Protein AF-A0A821GKM5-F1 (afdb_monomer)

Solvent-accessible surface area (backbone atoms only — not comparable to full-atom values): 3752 Å² total; per-residue (Å²): 105,80,60,51,68,43,75,49,74,49,68,43,94,82,71,83,50,76,47,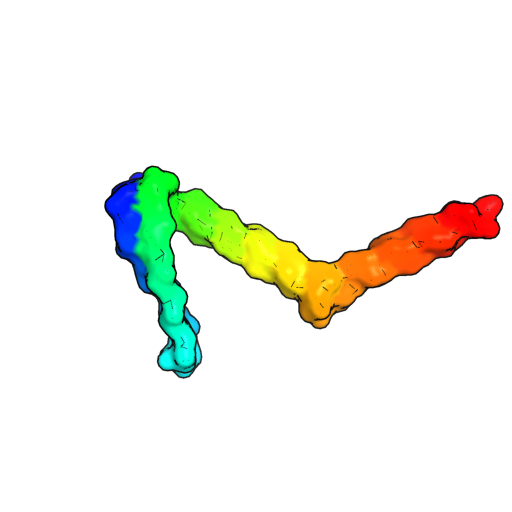78,49,74,41,76,53,33,52,49,61,52,52,50,53,51,50,53,52,50,50,50,48,41,40,49,70,73,67,39,49,56,54,54,54,53,52,54,55,58,56,64,75,74,116

Nearest PDB structures (foldseek):
  8vhc-assembly1_A  TM=5.781E-01  e=4.040E+00  Homo sapiens
  5tqh-assembly2_D  TM=5.447E-01  e=4.040E+00  Homo sapiens
  5svf-assembly1_A  TM=5.361E-01  e=4.903E+00  Homo sapiens
  3map-assembly1_B  TM=5.558E-01  e=5.578E+00  Homo sapiens

Foldseek 3Di:
DFDAFDWDWDADPVRPDIDIDTGRGGPVVVVVVVVVVVVVCCCVPVVVVVVVVVVVVVVVVVD

Radius of gyration: 17.75 Å; Cα contacts (8 Å, |Δi|>4): 52; chains: 1; bounding box: 42×32×37 Å

pLDDT: mean 82.64, std 13.9, range [52.62, 96.06]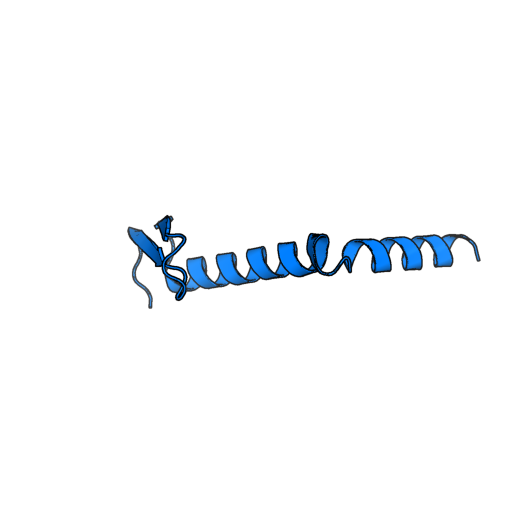

Sequence (63 aa):
CHTQNIIYVLTCPCGKFDYVGATTQSLHDRLIKHREHGNRIMHEFLLGEANIVRDLTRAKSKE

Secondary structure (DSSP, 8-state):
----SEEEEEE-TTSS-EEEEEESS-HHHHHHHHHHHHHHHIIIIIS-HHHHHHHHHHHHTT-

Mean predicted aligned error: 9.2 Å

Structure (mmCIF, N/CA/C/O backbone):
data_AF-A0A821GKM5-F1
#
_entry.id   AF-A0A821GKM5-F1
#
loop_
_atom_site.group_PDB
_atom_site.id
_atom_site.type_symbol
_atom_site.label_atom_id
_atom_site.label_alt_id
_atom_site.label_comp_id
_atom_site.label_asym_id
_atom_site.label_entity_id
_atom_site.label_seq_id
_atom_site.pdbx_PDB_ins_code
_atom_site.Cartn_x
_atom_site.Cartn_y
_atom_site.Cartn_z
_atom_site.occupancy
_atom_site.B_iso_or_equiv
_atom_site.auth_seq_id
_atom_site.auth_comp_id
_atom_site.auth_asym_id
_atom_site.auth_atom_id
_atom_site.pdbx_PDB_model_num
ATOM 1 N N . CYS A 1 1 ? -12.897 9.122 7.533 1.00 65.00 1 CYS A N 1
ATOM 2 C CA . CYS A 1 1 ? -13.008 7.946 8.426 1.00 65.00 1 CYS A CA 1
ATOM 3 C C . CYS A 1 1 ? -11.913 8.057 9.482 1.00 65.00 1 CYS A C 1
ATOM 5 O O . CYS A 1 1 ? -10.748 7.881 9.146 1.00 65.00 1 CYS A O 1
ATOM 7 N N . HIS A 1 2 ? -12.271 8.435 10.713 1.00 83.00 2 HIS A N 1
ATOM 8 C CA . HIS A 1 2 ? -11.309 8.710 11.793 1.00 83.00 2 HIS A CA 1
ATOM 9 C C . HIS A 1 2 ? -11.094 7.517 12.734 1.00 83.00 2 HIS A C 1
ATOM 11 O O . HIS A 1 2 ? -10.486 7.673 13.785 1.00 83.00 2 HIS A O 1
ATOM 17 N N . THR A 1 3 ? -11.590 6.333 12.375 1.00 87.25 3 THR A N 1
ATOM 18 C CA . THR A 1 3 ? -11.451 5.121 13.185 1.00 87.25 3 THR A CA 1
ATOM 19 C C . THR A 1 3 ? -9.980 4.722 13.303 1.00 87.25 3 THR A C 1
ATOM 21 O O . THR A 1 3 ? -9.272 4.670 12.296 1.00 87.25 3 THR A O 1
ATOM 24 N N . GLN A 1 4 ? -9.534 4.458 14.531 1.00 93.19 4 GLN A N 1
ATOM 25 C CA . GLN A 1 4 ? -8.158 4.111 14.905 1.00 93.19 4 GLN A CA 1
ATOM 26 C C . GLN A 1 4 ? -8.124 2.748 15.601 1.00 93.19 4 GLN A C 1
ATOM 28 O O . GLN A 1 4 ? -9.159 2.271 16.062 1.00 93.19 4 GLN A O 1
ATOM 33 N N . ASN A 1 5 ? -6.932 2.157 15.727 1.00 94.62 5 ASN A N 1
ATOM 34 C CA . ASN A 1 5 ? -6.705 0.875 16.410 1.00 94.62 5 ASN A CA 1
ATOM 35 C C . ASN A 1 5 ? -7.560 -0.264 15.837 1.00 94.62 5 ASN A C 1
ATOM 37 O O . ASN A 1 5 ? -8.199 -1.013 16.573 1.00 94.62 5 ASN A O 1
ATOM 41 N N . ILE A 1 6 ? -7.575 -0.381 14.508 1.00 94.38 6 ILE A N 1
ATOM 42 C CA . ILE A 1 6 ? -8.378 -1.381 13.801 1.00 94.38 6 ILE A CA 1
ATOM 43 C C . ILE A 1 6 ? -7.523 -2.346 12.990 1.00 94.38 6 ILE A C 1
ATOM 45 O O . ILE A 1 6 ? -6.417 -2.024 12.545 1.00 94.38 6 ILE A O 1
ATOM 49 N N . ILE A 1 7 ? -8.113 -3.510 12.740 1.00 95.19 7 ILE A N 1
ATOM 50 C CA . ILE A 1 7 ? -7.711 -4.442 11.692 1.00 95.19 7 ILE A CA 1
ATOM 51 C C . ILE A 1 7 ? -8.590 -4.150 10.471 1.00 95.19 7 ILE A C 1
ATOM 53 O O . ILE A 1 7 ? -9.793 -3.933 10.610 1.00 95.19 7 ILE A O 1
ATOM 57 N N . TYR A 1 8 ? -7.993 -4.110 9.284 1.00 92.62 8 TYR A N 1
ATOM 58 C CA . TYR A 1 8 ? -8.688 -3.861 8.023 1.00 92.62 8 TYR A CA 1
ATOM 59 C C . TYR A 1 8 ? -8.231 -4.847 6.949 1.00 92.62 8 TYR A C 1
ATOM 61 O O . TYR A 1 8 ? -7.111 -5.363 6.987 1.00 92.62 8 TYR A O 1
ATOM 69 N N . VAL A 1 9 ? -9.110 -5.081 5.977 1.00 92.12 9 VAL A N 1
ATOM 70 C CA . VAL A 1 9 ? -8.849 -5.917 4.804 1.00 92.12 9 VAL A CA 1
ATOM 71 C C . VAL A 1 9 ? -8.983 -5.052 3.555 1.00 92.12 9 VAL A C 1
ATOM 73 O O . VAL A 1 9 ? -9.944 -4.294 3.427 1.00 92.12 9 VAL A O 1
ATOM 76 N N . LEU A 1 10 ? -8.006 -5.138 2.655 1.00 91.62 10 LEU A N 1
ATOM 77 C CA . LEU A 1 10 ? -8.060 -4.562 1.314 1.00 91.62 10 LEU A CA 1
ATOM 78 C C . LEU A 1 10 ? -8.184 -5.700 0.308 1.00 91.62 10 LEU A C 1
ATOM 80 O O . LEU A 1 10 ? -7.266 -6.506 0.172 1.00 91.62 10 LEU A O 1
ATOM 84 N N . THR A 1 11 ? -9.301 -5.731 -0.405 1.00 90.50 11 THR A N 1
ATOM 85 C CA . THR A 1 11 ? -9.595 -6.761 -1.402 1.00 90.50 11 THR A CA 1
ATOM 86 C C . THR A 1 11 ? -9.417 -6.195 -2.800 1.00 90.50 11 THR A C 1
ATOM 88 O O . THR A 1 11 ? -9.945 -5.125 -3.117 1.00 90.50 11 THR A O 1
ATOM 91 N N . CYS A 1 12 ? -8.688 -6.908 -3.663 1.00 86.75 12 CYS A N 1
ATOM 92 C CA . CYS A 1 12 ? -8.707 -6.599 -5.090 1.00 86.75 12 CYS A CA 1
ATOM 93 C C . CYS A 1 12 ? -10.140 -6.769 -5.612 1.00 86.75 12 CYS A C 1
ATOM 95 O O . CYS A 1 12 ? -10.711 -7.838 -5.405 1.00 86.75 12 CYS A O 1
ATOM 97 N N . PRO A 1 13 ? -10.701 -5.824 -6.387 1.00 88.06 13 PRO A N 1
ATOM 98 C CA . PRO A 1 13 ? -11.992 -6.030 -7.053 1.00 88.06 13 PRO A CA 1
ATOM 99 C C . PRO A 1 13 ? -12.028 -7.291 -7.933 1.00 88.06 13 PRO A C 1
ATOM 101 O O . PRO A 1 13 ? -13.080 -7.873 -8.163 1.00 88.06 13 PRO A O 1
ATOM 104 N N . CYS A 1 14 ? -10.860 -7.742 -8.397 1.00 88.56 14 CYS A N 1
ATOM 105 C CA . CYS A 1 14 ? -10.673 -8.986 -9.131 1.00 88.56 14 CYS A CA 1
ATOM 106 C C . CYS A 1 14 ? -10.808 -10.268 -8.281 1.00 88.56 14 CYS A C 1
ATOM 108 O O . CYS A 1 14 ? -10.731 -11.362 -8.835 1.00 88.56 14 CYS A O 1
ATOM 110 N N . GLY A 1 15 ? -10.926 -10.150 -6.953 1.00 80.69 15 GLY A N 1
ATOM 111 C CA . GLY A 1 15 ? -11.094 -11.250 -5.995 1.00 80.69 15 GLY A CA 1
ATOM 112 C C . GLY A 1 15 ? -9.871 -12.151 -5.789 1.00 80.69 15 GLY A C 1
ATOM 113 O O . GLY A 1 15 ? -9.958 -13.133 -5.064 1.00 80.69 15 GLY A O 1
ATOM 114 N N . LYS A 1 16 ? -8.733 -11.864 -6.434 1.00 83.00 16 LYS A N 1
ATOM 115 C CA . LYS A 1 16 ? -7.564 -12.765 -6.428 1.00 83.00 16 LYS A CA 1
ATOM 116 C C . LYS A 1 16 ? -6.628 -12.585 -5.237 1.00 83.00 16 LYS A C 1
ATOM 118 O O . LYS A 1 16 ? -5.853 -13.489 -4.944 1.00 83.00 16 LYS A O 1
ATOM 123 N N . PHE A 1 17 ? -6.655 -11.417 -4.605 1.00 79.75 17 PHE A N 1
ATOM 124 C CA . PHE A 1 17 ? -5.708 -11.058 -3.558 1.00 79.75 17 PHE A CA 1
ATOM 125 C C . PHE A 1 17 ? -6.406 -10.239 -2.483 1.00 79.75 17 PHE A C 1
ATOM 127 O O . PHE A 1 17 ? -7.035 -9.222 -2.794 1.00 79.75 17 PHE A O 1
ATOM 134 N N . ASP A 1 18 ? -6.220 -10.672 -1.240 1.00 87.12 18 ASP A N 1
ATOM 135 C CA . ASP A 1 18 ? -6.622 -9.950 -0.043 1.00 87.12 18 ASP A CA 1
ATOM 136 C C . ASP A 1 18 ? -5.379 -9.581 0.764 1.00 87.12 18 ASP A C 1
ATOM 138 O O . ASP A 1 18 ? -4.485 -10.400 0.986 1.00 87.12 18 ASP A O 1
ATOM 142 N N . TYR A 1 19 ? -5.328 -8.331 1.211 1.00 91.19 19 TYR A N 1
ATOM 143 C CA . TYR A 1 19 ? -4.313 -7.833 2.126 1.00 91.19 19 TYR A CA 1
ATOM 144 C C . TYR A 1 19 ? -4.957 -7.533 3.474 1.00 91.19 19 TYR A C 1
ATOM 146 O O . TYR A 1 19 ? -5.839 -6.680 3.569 1.00 91.19 19 TYR A O 1
ATOM 154 N N . VAL A 1 20 ? -4.489 -8.205 4.523 1.00 93.75 20 VAL A N 1
ATOM 155 C CA . VAL A 1 20 ? -4.916 -7.949 5.902 1.00 93.75 20 VAL A CA 1
ATOM 156 C C . VAL A 1 20 ? 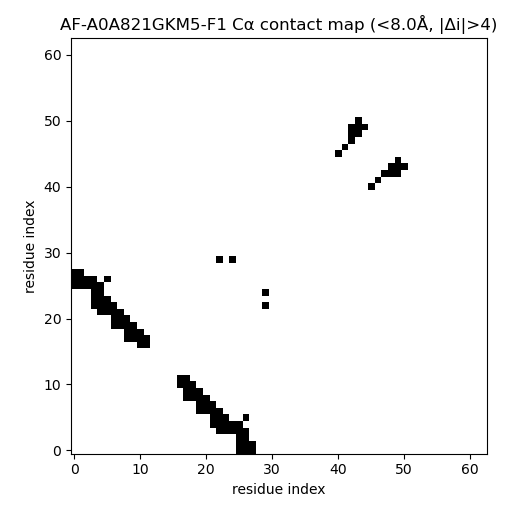-3.852 -7.114 6.602 1.00 93.75 20 VAL A C 1
ATOM 158 O O . VAL A 1 20 ? -2.668 -7.452 6.580 1.00 93.75 20 VAL A O 1
ATOM 161 N N . GLY A 1 21 ? -4.268 -6.021 7.235 1.00 93.88 21 GLY A N 1
ATOM 162 C CA . GLY A 1 21 ? -3.375 -5.130 7.965 1.00 93.88 21 GLY A CA 1
ATOM 163 C C . GLY A 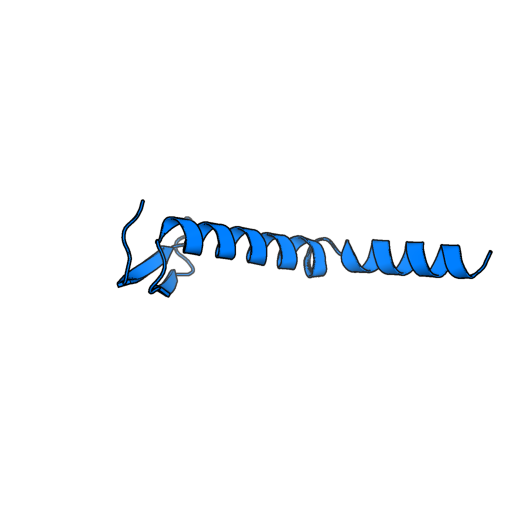1 21 ? -3.996 -4.610 9.253 1.00 93.88 21 GLY A C 1
ATOM 164 O O . GLY A 1 21 ? -5.205 -4.660 9.453 1.00 93.88 21 GLY A O 1
ATOM 165 N N . ALA A 1 22 ? -3.152 -4.066 10.125 1.00 95.62 22 ALA A N 1
ATOM 166 C CA . ALA A 1 22 ? -3.575 -3.362 11.329 1.00 95.62 22 ALA A CA 1
ATOM 167 C C . ALA A 1 22 ? -2.995 -1.945 11.344 1.00 95.62 22 ALA A C 1
ATOM 169 O O . ALA A 1 22 ? -1.958 -1.675 10.726 1.00 95.62 22 ALA A O 1
ATOM 170 N N . THR A 1 23 ? -3.667 -1.013 12.020 1.00 95.38 23 THR A N 1
ATOM 171 C CA . THR A 1 23 ? -3.139 0.340 12.213 1.00 95.38 23 THR A CA 1
ATOM 172 C C . THR A 1 23 ? -3.610 0.973 13.516 1.00 95.38 23 THR A C 1
ATOM 174 O O . THR A 1 23 ? -4.768 0.845 13.904 1.00 95.38 23 THR A O 1
ATOM 177 N N . THR A 1 24 ? -2.695 1.685 14.172 1.00 96.06 24 THR A N 1
ATOM 178 C CA . THR A 1 24 ? -2.979 2.565 15.315 1.00 96.06 24 THR A CA 1
ATOM 179 C C . THR A 1 24 ? -3.330 3.992 14.880 1.00 96.06 24 THR A C 1
ATOM 181 O O . THR A 1 24 ? -3.853 4.767 15.672 1.00 96.06 24 THR A O 1
ATOM 184 N N . GLN A 1 25 ? -3.064 4.349 13.618 1.00 94.69 25 GLN A N 1
ATOM 185 C CA . GLN A 1 25 ? -3.424 5.642 13.025 1.00 94.69 25 GLN A CA 1
ATOM 186 C C . GLN A 1 25 ? -4.870 5.610 12.523 1.00 94.69 25 GLN A C 1
ATOM 188 O O . GLN A 1 25 ? -5.520 4.562 12.541 1.00 94.69 25 GLN A O 1
ATOM 193 N N . SER A 1 26 ? -5.387 6.753 12.064 1.00 95.19 26 SER A N 1
ATOM 194 C CA . SER A 1 26 ? -6.696 6.748 11.416 1.00 95.19 26 SER A CA 1
ATOM 195 C C . SER A 1 26 ? -6.642 5.895 10.145 1.00 95.19 26 SER A C 1
ATOM 197 O O . SER A 1 26 ? -5.648 5.914 9.408 1.00 95.19 26 SER A O 1
ATOM 199 N N . LEU A 1 27 ? -7.716 5.149 9.867 1.00 93.31 27 LEU A N 1
ATOM 200 C CA . LEU A 1 27 ? -7.808 4.358 8.638 1.00 93.31 27 LEU A CA 1
ATOM 201 C C . LEU A 1 27 ? -7.580 5.236 7.401 1.00 93.31 27 LEU A C 1
ATOM 203 O O . LEU A 1 27 ? -6.899 4.823 6.469 1.00 93.31 27 LEU A O 1
ATOM 207 N N . HIS A 1 28 ? -8.102 6.463 7.413 1.00 93.69 28 HIS A N 1
ATOM 208 C CA . HIS A 1 28 ? -7.911 7.426 6.335 1.00 93.69 28 HIS A CA 1
ATOM 209 C C . HIS A 1 28 ? -6.427 7.718 6.057 1.00 93.69 28 HIS A C 1
ATOM 211 O O . HIS A 1 28 ? -5.974 7.542 4.926 1.00 93.69 28 HIS A O 1
ATOM 217 N N . ASP A 1 29 ? -5.651 8.079 7.081 1.00 94.75 29 ASP A 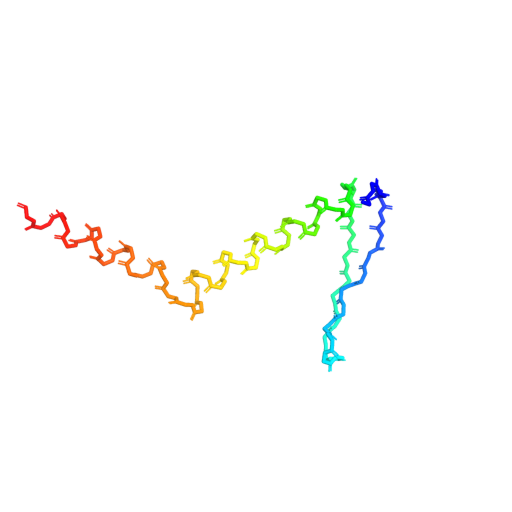N 1
ATOM 218 C CA . ASP A 1 29 ? -4.229 8.408 6.909 1.00 94.75 29 ASP A CA 1
ATOM 219 C C . ASP A 1 29 ? -3.423 7.181 6.477 1.00 94.75 29 ASP A C 1
ATOM 221 O O 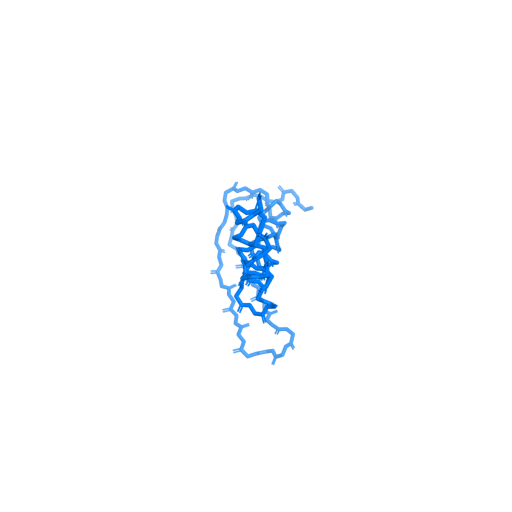. ASP A 1 29 ? -2.489 7.276 5.675 1.00 94.75 29 ASP A O 1
ATOM 225 N N . ARG A 1 30 ? -3.808 5.996 6.970 1.00 94.75 30 ARG A N 1
ATOM 226 C CA . ARG A 1 30 ? -3.179 4.741 6.560 1.00 94.75 30 ARG A CA 1
ATOM 227 C C . ARG A 1 30 ? -3.413 4.443 5.078 1.00 94.75 30 ARG A C 1
ATOM 229 O O . ARG A 1 30 ? -2.476 4.020 4.403 1.00 94.75 30 ARG A O 1
ATOM 236 N N . LEU A 1 31 ? -4.625 4.668 4.571 1.00 93.38 31 LEU A N 1
ATOM 237 C CA . LEU A 1 31 ? -4.954 4.462 3.158 1.00 93.38 31 LEU A CA 1
ATOM 238 C C . LEU A 1 31 ? -4.250 5.474 2.245 1.00 93.38 31 LEU A C 1
ATOM 240 O O . LEU A 1 31 ? -3.777 5.085 1.177 1.00 93.38 31 LEU A O 1
ATOM 244 N N . ILE A 1 32 ? -4.111 6.734 2.673 1.00 95.25 32 ILE A N 1
ATOM 245 C CA . ILE A 1 32 ? -3.322 7.738 1.938 1.00 95.25 32 ILE A CA 1
ATOM 246 C C . ILE A 1 32 ? -1.873 7.269 1.783 1.00 95.25 32 ILE A C 1
ATOM 248 O O . ILE A 1 32 ? -1.365 7.225 0.665 1.00 95.25 32 ILE A O 1
ATOM 252 N N . LYS A 1 33 ? -1.234 6.818 2.869 1.00 94.62 33 LYS A N 1
ATOM 253 C CA . LYS A 1 33 ? 0.150 6.317 2.820 1.00 94.62 33 LYS A CA 1
ATOM 254 C C . LYS A 1 33 ? 0.314 5.100 1.913 1.00 94.62 33 LYS A C 1
ATOM 256 O O . LYS A 1 33 ? 1.314 4.999 1.209 1.00 94.62 33 LYS A O 1
ATOM 261 N N . HIS A 1 34 ? -0.654 4.179 1.906 1.00 94.25 34 HIS A N 1
ATOM 262 C CA . HIS A 1 34 ? -0.646 3.047 0.970 1.00 94.25 34 HIS A CA 1
ATOM 263 C C . HIS A 1 34 ? -0.690 3.517 -0.485 1.00 94.25 34 HIS A C 1
ATOM 265 O O . HIS A 1 34 ? 0.080 3.020 -1.304 1.00 94.25 34 HIS A O 1
ATOM 271 N N . ARG A 1 35 ? -1.536 4.506 -0.800 1.00 94.12 35 ARG A N 1
ATOM 272 C CA . ARG A 1 35 ? -1.609 5.102 -2.140 1.00 94.12 35 ARG A CA 1
ATOM 273 C C . ARG A 1 35 ? -0.295 5.772 -2.535 1.00 94.12 35 ARG A C 1
ATOM 275 O O . ARG A 1 35 ? 0.195 5.527 -3.631 1.00 94.12 35 ARG A O 1
ATOM 282 N N . GLU A 1 36 ? 0.279 6.595 -1.662 1.00 95.88 36 GLU A N 1
ATOM 283 C CA . GLU A 1 36 ? 1.558 7.271 -1.917 1.00 95.88 36 GLU A CA 1
ATOM 284 C C . GLU A 1 36 ? 2.685 6.265 -2.162 1.00 95.88 36 GLU A C 1
ATOM 286 O O . GLU A 1 36 ? 3.439 6.390 -3.126 1.00 95.88 36 GLU A O 1
ATOM 291 N N . HIS A 1 37 ? 2.766 5.226 -1.329 1.00 92.62 37 HIS A N 1
ATOM 292 C CA . HIS A 1 37 ? 3.772 4.182 -1.469 1.00 92.62 37 HIS A CA 1
ATOM 293 C C . HIS A 1 37 ? 3.584 3.372 -2.758 1.00 92.62 37 HIS A C 1
ATOM 295 O O . HIS A 1 37 ? 4.557 3.107 -3.462 1.00 92.62 37 HIS A O 1
ATOM 301 N N . GLY A 1 38 ? 2.341 3.009 -3.087 1.00 91.31 38 GLY A N 1
ATOM 302 C CA . GLY A 1 38 ? 2.0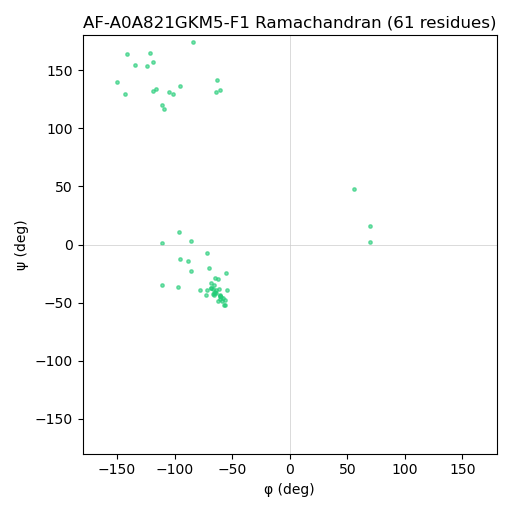05 2.318 -4.330 1.00 91.31 38 GLY A CA 1
ATOM 303 C C . GLY A 1 38 ? 2.366 3.148 -5.559 1.00 91.31 38 GLY A C 1
ATOM 304 O O . GLY A 1 38 ? 3.039 2.645 -6.454 1.00 91.31 38 GLY A O 1
ATOM 305 N N . ASN A 1 39 ? 2.012 4.435 -5.567 1.00 91.44 39 ASN A N 1
ATOM 306 C CA . ASN A 1 39 ? 2.396 5.362 -6.630 1.00 91.44 39 ASN A CA 1
ATOM 307 C C . ASN A 1 39 ? 3.918 5.441 -6.769 1.00 91.44 39 ASN A C 1
ATOM 309 O O . ASN A 1 39 ? 4.434 5.322 -7.875 1.00 91.44 39 ASN A O 1
ATOM 313 N N . ARG A 1 40 ? 4.651 5.575 -5.659 1.00 90.00 40 ARG A N 1
ATOM 314 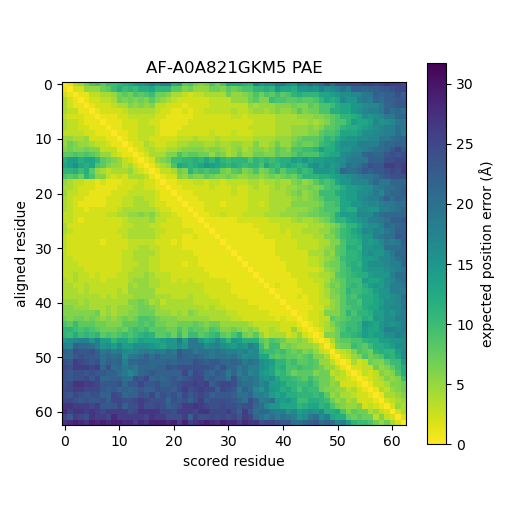C CA . ARG A 1 40 ? 6.115 5.591 -5.691 1.00 90.00 40 ARG A CA 1
ATOM 315 C C . ARG A 1 40 ? 6.679 4.329 -6.348 1.00 90.00 40 ARG A C 1
ATOM 317 O O . ARG A 1 40 ? 7.501 4.445 -7.246 1.00 90.00 40 ARG A O 1
ATOM 324 N N . ILE A 1 41 ? 6.204 3.142 -5.958 1.00 89.25 41 ILE A N 1
ATOM 325 C CA . ILE A 1 41 ? 6.643 1.878 -6.572 1.00 89.25 41 ILE A CA 1
ATOM 326 C C . ILE A 1 41 ? 6.322 1.853 -8.072 1.00 89.25 41 ILE A C 1
ATOM 328 O O . ILE A 1 41 ? 7.170 1.458 -8.872 1.00 89.25 41 ILE A O 1
ATOM 332 N N . MET A 1 42 ? 5.118 2.284 -8.461 1.00 88.69 42 MET A N 1
ATOM 333 C CA . MET A 1 42 ? 4.715 2.363 -9.867 1.00 88.69 42 MET A CA 1
ATOM 334 C C . MET A 1 42 ? 5.686 3.236 -10.668 1.00 88.69 42 MET A C 1
ATOM 336 O O . MET A 1 42 ? 6.223 2.779 -11.673 1.00 88.69 42 MET A O 1
ATOM 340 N N . HIS A 1 43 ? 5.953 4.457 -10.205 1.00 85.44 43 HIS A N 1
ATOM 341 C CA . HIS A 1 43 ? 6.839 5.397 -10.892 1.00 85.44 43 HIS A CA 1
ATOM 342 C C . HIS A 1 43 ? 8.302 4.920 -10.913 1.00 85.44 43 HIS A C 1
ATOM 344 O O . HIS A 1 43 ? 8.962 4.991 -11.951 1.00 85.44 43 HIS A O 1
ATOM 350 N N . GLU A 1 44 ? 8.809 4.382 -9.801 1.00 85.50 44 GLU A N 1
ATOM 351 C CA . GLU A 1 44 ? 10.209 3.957 -9.684 1.00 85.50 44 GLU A CA 1
ATOM 352 C C . GLU A 1 44 ? 10.515 2.680 -10.476 1.00 85.50 44 GLU A C 1
ATOM 354 O O . GLU A 1 44 ? 11.542 2.616 -11.152 1.00 85.50 44 GLU A O 1
ATOM 359 N N . PHE A 1 45 ? 9.640 1.671 -10.414 1.00 82.75 45 PHE A N 1
ATOM 360 C CA . PHE A 1 45 ? 9.955 0.325 -10.907 1.00 82.75 45 PHE A CA 1
ATOM 361 C C . PHE A 1 45 ? 9.177 -0.081 -12.154 1.00 82.75 45 PHE A C 1
ATOM 363 O O . PHE A 1 45 ? 9.716 -0.803 -12.988 1.00 82.75 45 PHE A O 1
ATOM 370 N N . LEU A 1 46 ? 7.919 0.346 -12.286 1.00 81.88 46 LEU A N 1
ATOM 371 C CA . LEU A 1 46 ? 7.041 -0.134 -13.359 1.00 81.88 46 LEU A CA 1
ATOM 372 C C . LEU A 1 46 ? 7.006 0.817 -14.552 1.00 81.88 46 LEU A C 1
ATOM 374 O O . LEU A 1 46 ? 6.962 0.365 -15.692 1.00 81.88 46 LEU A O 1
ATOM 378 N N . LEU A 1 47 ? 7.060 2.122 -14.294 1.00 82.12 47 LEU A N 1
ATOM 379 C CA . LEU A 1 47 ? 7.097 3.162 -15.323 1.00 82.12 47 LEU A CA 1
ATOM 380 C C . LEU A 1 47 ? 8.529 3.619 -15.643 1.00 82.12 47 LEU A C 1
ATOM 382 O O . LEU A 1 47 ? 8.751 4.278 -16.654 1.00 82.12 47 LEU A O 1
ATOM 386 N N . GLY A 1 48 ? 9.513 3.247 -14.814 1.00 70.06 48 GLY A N 1
ATOM 387 C CA . GLY A 1 48 ? 10.935 3.489 -15.073 1.00 70.06 48 GLY A CA 1
ATOM 388 C C . GLY A 1 48 ? 11.366 4.957 -14.987 1.00 70.06 48 GLY A C 1
ATOM 389 O O . GLY A 1 48 ? 12.464 5.296 -15.428 1.00 70.06 48 GLY A O 1
ATOM 390 N N . GLU A 1 49 ? 10.556 5.837 -14.398 1.00 69.81 49 GLU A N 1
ATOM 391 C CA . GLU A 1 49 ? 10.842 7.276 -14.325 1.00 69.81 49 GLU A CA 1
ATOM 392 C C . GLU A 1 49 ? 12.087 7.587 -13.482 1.00 69.81 49 GLU A C 1
ATOM 394 O O . GLU A 1 49 ? 12.822 8.533 -13.773 1.00 69.81 49 GLU A O 1
ATOM 399 N N . ALA A 1 50 ? 12.399 6.741 -12.496 1.00 61.34 50 ALA A N 1
ATOM 400 C CA . ALA A 1 50 ? 13.636 6.848 -11.722 1.00 61.34 50 ALA A CA 1
ATOM 401 C C . ALA A 1 50 ? 14.903 6.673 -12.585 1.00 61.34 50 ALA A C 1
ATOM 403 O O . ALA A 1 50 ? 15.942 7.271 -12.290 1.00 61.34 50 ALA A O 1
ATOM 404 N N . ASN A 1 51 ? 14.825 5.896 -13.670 1.00 58.44 51 ASN A N 1
ATOM 405 C CA . ASN A 1 51 ? 15.940 5.719 -14.601 1.00 58.44 51 ASN A CA 1
ATOM 406 C C . ASN A 1 51 ? 16.081 6.934 -15.530 1.00 58.44 51 ASN A C 1
ATOM 408 O O . ASN A 1 51 ? 17.193 7.413 -15.736 1.00 58.44 51 ASN A O 1
ATOM 412 N N . ILE A 1 52 ? 14.961 7.508 -15.983 1.00 60.16 52 ILE A N 1
ATOM 413 C CA . ILE A 1 52 ? 14.943 8.701 -16.848 1.00 60.16 52 ILE A CA 1
ATOM 414 C C . ILE A 1 52 ? 15.598 9.902 -16.145 1.00 60.16 52 ILE A C 1
ATOM 416 O O . ILE A 1 52 ? 16.425 10.600 -16.734 1.00 60.16 52 ILE A O 1
ATOM 420 N N . VAL A 1 53 ? 15.288 10.130 -14.863 1.00 60.38 53 VAL A N 1
ATOM 421 C CA . VAL A 1 53 ? 15.895 11.228 -14.086 1.00 60.38 53 VAL A CA 1
ATOM 422 C C . VAL A 1 53 ? 17.395 11.004 -13.862 1.00 60.38 53 VAL A C 1
ATOM 424 O O . VAL A 1 53 ? 18.173 11.961 -13.945 1.00 60.38 53 VAL A O 1
ATOM 427 N N . ARG A 1 54 ? 17.829 9.758 -13.616 1.00 59.66 54 ARG A N 1
ATOM 428 C CA . ARG A 1 54 ? 19.258 9.411 -13.481 1.00 59.66 54 ARG A CA 1
ATOM 429 C C . ARG A 1 54 ? 20.036 9.636 -14.775 1.00 59.66 54 ARG A C 1
ATOM 431 O O . ARG A 1 54 ? 21.163 10.125 -14.721 1.00 59.66 54 ARG A O 1
ATOM 438 N N . ASP A 1 55 ? 19.443 9.329 -15.922 1.00 59.69 55 ASP A N 1
ATOM 439 C CA . ASP A 1 55 ? 20.095 9.531 -17.215 1.00 59.69 55 ASP A CA 1
ATOM 440 C C . ASP A 1 55 ? 20.180 11.020 -17.584 1.00 59.69 55 ASP A C 1
ATOM 442 O O . ASP A 1 55 ? 21.235 11.487 -18.019 1.00 59.69 55 ASP A O 1
ATOM 446 N N . LEU A 1 56 ? 19.134 11.805 -17.301 1.00 61.16 56 LEU A N 1
ATOM 447 C CA . LEU A 1 56 ? 19.130 13.261 -17.503 1.00 61.16 56 LEU A CA 1
ATOM 448 C C . LEU A 1 56 ? 20.132 13.995 -16.599 1.00 61.16 56 LEU A C 1
ATOM 450 O O . LEU A 1 56 ? 20.818 14.915 -17.047 1.00 61.16 56 LEU A O 1
ATOM 454 N N . THR A 1 57 ? 20.245 13.599 -15.329 1.00 62.16 57 THR A N 1
ATOM 455 C CA . THR A 1 57 ? 21.239 14.188 -14.410 1.00 62.16 57 THR A CA 1
ATOM 456 C C . THR A 1 57 ? 22.667 13.818 -14.803 1.00 62.16 57 THR A C 1
ATOM 458 O O . THR A 1 57 ? 23.548 14.673 -14.757 1.00 62.16 57 THR A O 1
ATOM 461 N N . ARG A 1 58 ? 22.903 12.590 -15.279 1.00 57.97 58 ARG A N 1
ATOM 462 C CA . ARG A 1 58 ? 24.216 12.167 -15.788 1.00 57.97 58 ARG A CA 1
ATOM 463 C C . ARG A 1 58 ? 24.606 12.866 -17.094 1.00 57.97 58 ARG A C 1
ATOM 465 O O . ARG A 1 58 ? 25.793 13.108 -17.301 1.00 57.97 58 ARG A O 1
ATOM 472 N N . ALA A 1 59 ? 23.639 13.181 -17.956 1.00 59.03 59 ALA A N 1
ATOM 473 C CA . ALA A 1 59 ? 23.875 13.949 -19.177 1.00 59.03 59 ALA A CA 1
ATOM 474 C C . ALA A 1 59 ? 24.309 15.394 -18.868 1.00 59.03 59 ALA A C 1
ATOM 476 O O . ALA A 1 59 ? 25.274 15.868 -19.454 1.00 59.03 59 ALA A O 1
ATOM 477 N N . LYS A 1 60 ? 23.680 16.050 -17.881 1.00 60.62 60 LYS A N 1
ATOM 478 C CA . LYS A 1 60 ? 24.016 17.428 -17.472 1.00 60.62 60 LYS A CA 1
ATOM 479 C C . LYS A 1 60 ? 25.364 17.596 -16.760 1.00 60.62 60 LYS A C 1
ATOM 481 O O . LYS A 1 60 ? 25.867 18.705 -16.705 1.00 60.62 60 LYS A O 1
ATOM 486 N N . SER A 1 61 ? 25.946 16.541 -16.188 1.00 60.75 61 SER A N 1
ATOM 487 C CA . SER A 1 61 ? 27.273 16.612 -15.541 1.00 60.75 61 SER A CA 1
ATOM 488 C C . SER A 1 61 ? 28.452 16.415 -16.503 1.00 60.75 61 SER A C 1
ATOM 490 O O . SER A 1 61 ? 29.591 16.331 -16.049 1.00 60.75 61 SER A O 1
ATOM 492 N N . LYS A 1 62 ? 28.193 16.264 -17.808 1.00 58.59 62 LYS A N 1
ATOM 493 C CA . LYS A 1 62 ? 29.219 16.086 -18.849 1.00 58.59 62 LYS A CA 1
ATOM 494 C C . LYS A 1 62 ? 29.351 17.282 -19.804 1.00 58.59 62 LYS A C 1
ATOM 496 O O . LYS A 1 62 ? 30.164 17.200 -20.722 1.00 58.59 62 LYS A O 1
ATOM 501 N N . GLU A 1 63 ? 28.575 18.340 -19.586 1.00 52.62 63 GLU A N 1
ATOM 502 C CA . GLU A 1 63 ? 28.717 19.665 -20.212 1.00 52.62 63 GLU A CA 1
ATOM 503 C C . GLU A 1 63 ? 29.374 20.631 -19.222 1.00 52.62 63 GLU A C 1
ATOM 505 O O . GLU A 1 63 ? 30.1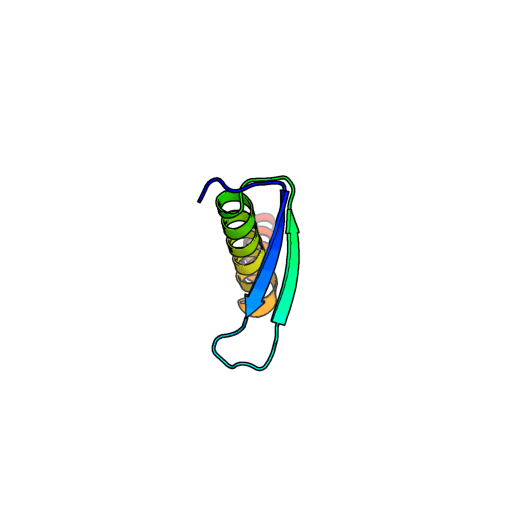84 21.466 -19.679 1.00 52.62 63 GLU A O 1
#

Organism: NCBI:txid392030